Protein AF-A0A9P8L295-F1 (afdb_monomer)

Nearest PDB structures (foldseek):
  8chu-assembly1_B  TM=5.745E-01  e=1.333E+00  Homo sapiens
  8chv-assembly1_B  TM=6.068E-01  e=2.664E+00  Homo sapiens
  6u3s-assembly1_A  TM=4.395E-01  e=1.884E+00  Homo sapiens
  7phw-assembly2_D  TM=3.688E-01  e=7.109E+00  Plasmodium falciparum 3D7

Organism: NCBI:txid265104

Structure (mmCIF, N/CA/C/O backbone):
data_AF-A0A9P8L295-F1
#
_entry.id   AF-A0A9P8L295-F1
#
loop_
_atom_site.group_PDB
_atom_site.id
_atom_site.type_symbol
_atom_site.label_atom_id
_atom_site.label_alt_id
_atom_site.label_comp_id
_atom_site.label_asym_id
_atom_site.label_entity_id
_atom_site.label_seq_id
_atom_site.pdbx_PDB_ins_code
_atom_site.Cartn_x
_atom_site.Cartn_y
_atom_site.Cartn_z
_atom_site.occ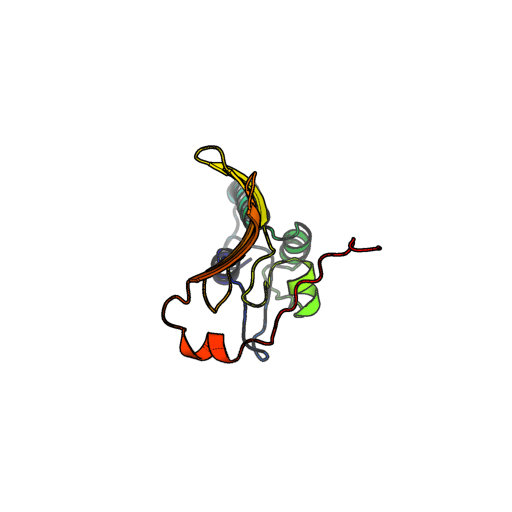upancy
_atom_site.B_iso_or_equiv
_atom_site.auth_seq_id
_atom_site.auth_comp_id
_atom_site.auth_asym_id
_atom_site.auth_atom_id
_atom_site.pdbx_PDB_model_num
ATOM 1 N N . MET A 1 1 ? 8.678 -0.173 -16.574 1.00 80.00 1 MET A N 1
ATOM 2 C CA . MET A 1 1 ? 7.655 0.370 -15.686 1.00 80.00 1 MET A CA 1
ATOM 3 C C . MET A 1 1 ? 7.462 1.795 -16.131 1.00 80.00 1 MET A C 1
ATOM 5 O O . MET A 1 1 ? 8.457 2.446 -16.447 1.00 80.00 1 MET A O 1
ATOM 9 N N . SER A 1 2 ? 6.216 2.238 -16.257 1.00 84.56 2 SER A N 1
ATOM 10 C CA . SER A 1 2 ? 5.913 3.575 -16.763 1.00 84.56 2 SER A CA 1
ATOM 11 C C . SER A 1 2 ? 5.903 4.608 -15.631 1.00 84.56 2 SER A C 1
ATOM 13 O O . SER A 1 2 ? 5.789 4.256 -14.455 1.00 84.56 2 SER A O 1
ATOM 15 N N . ALA A 1 3 ? 5.982 5.894 -15.981 1.00 88.81 3 ALA A N 1
ATOM 16 C CA . ALA A 1 3 ? 5.815 6.980 -15.014 1.00 88.81 3 ALA A CA 1
ATOM 17 C C . ALA A 1 3 ? 4.411 6.981 -14.381 1.00 88.81 3 ALA A C 1
ATOM 19 O O . ALA A 1 3 ? 4.284 7.246 -13.190 1.00 88.81 3 ALA A O 1
ATOM 20 N N . ALA A 1 4 ? 3.374 6.620 -15.148 1.00 90.44 4 ALA A N 1
ATOM 21 C CA . ALA A 1 4 ? 2.004 6.517 -14.648 1.00 90.44 4 ALA A CA 1
ATOM 22 C C . ALA A 1 4 ? 1.874 5.428 -13.573 1.00 90.44 4 ALA A C 1
ATOM 24 O O . ALA A 1 4 ? 1.253 5.657 -12.539 1.00 90.44 4 ALA A O 1
ATOM 25 N N . THR A 1 5 ? 2.530 4.279 -13.778 1.00 93.75 5 THR A N 1
ATOM 26 C CA . THR A 1 5 ? 2.616 3.222 -12.764 1.00 93.75 5 THR A CA 1
ATOM 27 C C . THR A 1 5 ? 3.231 3.776 -11.482 1.00 93.75 5 THR A C 1
ATOM 29 O O . THR A 1 5 ? 2.616 3.667 -10.431 1.00 93.75 5 THR A O 1
ATOM 32 N N . LEU A 1 6 ? 4.396 4.429 -11.559 1.00 93.69 6 LEU A N 1
ATOM 33 C CA . LEU A 1 6 ? 5.068 4.982 -10.377 1.00 93.69 6 LEU A CA 1
ATOM 34 C C . LEU A 1 6 ? 4.215 6.036 -9.655 1.00 93.69 6 LEU A C 1
ATOM 36 O O . LEU A 1 6 ? 4.115 5.986 -8.435 1.00 93.69 6 LEU A O 1
ATOM 40 N N . MET A 1 7 ? 3.551 6.934 -10.391 1.00 93.88 7 MET A N 1
ATOM 41 C CA . MET A 1 7 ? 2.615 7.899 -9.800 1.00 93.88 7 MET A CA 1
ATOM 42 C C . MET A 1 7 ? 1.469 7.209 -9.057 1.00 93.88 7 MET A C 1
ATOM 44 O O . MET A 1 7 ? 1.130 7.622 -7.952 1.00 93.88 7 MET A O 1
ATOM 48 N N . TYR A 1 8 ? 0.898 6.152 -9.638 1.00 94.56 8 TYR A N 1
ATOM 49 C CA . TYR A 1 8 ? -0.159 5.377 -8.995 1.00 94.56 8 TYR A CA 1
ATOM 50 C C . TYR A 1 8 ? 0.327 4.715 -7.697 1.00 94.56 8 TYR A C 1
ATOM 52 O O . TYR A 1 8 ? -0.357 4.792 -6.677 1.00 94.56 8 TYR A O 1
ATOM 60 N N . LEU A 1 9 ? 1.522 4.108 -7.707 1.00 94.88 9 LEU A N 1
ATOM 61 C CA . LEU A 1 9 ? 2.090 3.460 -6.517 1.00 94.88 9 LEU A CA 1
ATOM 62 C C . LEU A 1 9 ? 2.316 4.447 -5.361 1.00 94.88 9 LEU A C 1
ATOM 64 O O . LEU A 1 9 ? 2.211 4.054 -4.204 1.00 94.88 9 LEU A O 1
ATOM 68 N N . GLY A 1 10 ? 2.572 5.721 -5.666 1.00 93.94 10 GLY A N 1
ATOM 69 C CA . GLY A 1 10 ? 2.737 6.784 -4.671 1.00 93.94 10 GLY A CA 1
ATOM 70 C C . GLY A 1 10 ? 1.471 7.196 -3.938 1.00 93.94 10 GLY A C 1
ATOM 71 O O . GLY A 1 10 ? 1.550 7.913 -2.941 1.00 93.94 10 GLY A O 1
ATOM 72 N N . GLY A 1 11 ? 0.305 6.762 -4.416 1.00 91.94 11 GLY A N 1
ATOM 73 C CA . GLY A 1 11 ? -0.939 6.939 -3.688 1.00 91.94 11 GLY A CA 1
ATOM 74 C C . GLY A 1 11 ? -0.910 6.147 -2.384 1.00 91.94 11 GLY A C 1
ATOM 75 O O . GLY A 1 11 ? -0.541 4.975 -2.367 1.00 91.94 11 GLY A O 1
ATOM 76 N N . ARG A 1 12 ? -1.347 6.775 -1.291 1.00 86.81 12 ARG A N 1
ATOM 77 C CA . ARG A 1 12 ? -1.605 6.076 -0.023 1.00 86.81 12 ARG A CA 1
ATOM 78 C C . ARG A 1 12 ? -2.887 5.243 -0.085 1.00 86.81 12 ARG A C 1
ATOM 80 O O . ARG A 1 12 ? -2.950 4.158 0.479 1.00 86.81 12 ARG A O 1
ATOM 87 N N . LEU A 1 13 ? -3.883 5.743 -0.817 1.00 90.94 13 LEU A N 1
ATOM 88 C CA . LEU A 1 13 ? -5.106 5.029 -1.170 1.00 90.94 13 LEU A CA 1
ATOM 89 C C . LEU A 1 13 ? -5.063 4.737 -2.670 1.00 90.94 13 LEU A C 1
ATOM 91 O O . LEU A 1 13 ? -5.056 5.664 -3.480 1.00 90.94 13 LEU A O 1
ATOM 95 N N . ARG A 1 14 ? -5.003 3.455 -3.036 1.00 92.69 14 ARG A N 1
ATOM 96 C CA . ARG A 1 14 ? -4.815 3.004 -4.419 1.00 92.69 14 ARG A CA 1
ATOM 97 C C . ARG A 1 14 ? -6.011 2.171 -4.850 1.00 92.69 14 ARG A C 1
ATOM 99 O O . ARG A 1 14 ? -6.226 1.064 -4.357 1.00 92.69 14 ARG A O 1
ATOM 106 N N . TYR A 1 15 ? -6.810 2.722 -5.754 1.00 90.50 15 TYR A N 1
ATOM 107 C CA . TYR A 1 15 ? -7.980 2.073 -6.338 1.00 90.50 15 TYR A CA 1
ATOM 108 C C . TYR A 1 15 ? -8.132 2.512 -7.795 1.00 90.50 15 TYR A C 1
ATOM 110 O O . TYR A 1 15 ? -7.540 3.506 -8.212 1.00 90.50 15 TYR A O 1
ATOM 118 N N . PHE A 1 16 ? -8.862 1.731 -8.579 1.00 88.62 16 PHE A N 1
ATOM 119 C CA . PHE A 1 16 ? -9.240 2.068 -9.946 1.00 88.62 16 PHE A CA 1
ATOM 120 C C . PHE A 1 16 ? -10.583 1.407 -10.271 1.00 88.62 16 PHE A C 1
ATOM 122 O O . PHE A 1 16 ? -10.979 0.445 -9.602 1.00 88.62 16 PHE A O 1
ATOM 129 N N . ASP A 1 17 ? -11.274 1.947 -11.272 1.00 86.50 17 ASP A N 1
ATOM 130 C CA . ASP A 1 17 ? -12.603 1.497 -11.691 1.00 86.50 17 ASP A CA 1
ATOM 131 C C . ASP A 1 17 ? -12.597 0.051 -12.198 1.00 86.50 17 ASP A C 1
ATOM 133 O O . ASP A 1 17 ? -11.578 -0.454 -12.662 1.00 86.50 17 ASP A O 1
ATOM 137 N N . ALA A 1 18 ? -13.745 -0.629 -12.137 1.00 83.50 18 ALA A N 1
ATOM 138 C CA . ALA A 1 18 ? -13.848 -2.046 -12.500 1.00 83.50 18 ALA A CA 1
ATOM 139 C C . ALA A 1 18 ? -13.402 -2.352 -13.944 1.00 83.50 18 ALA A C 1
ATOM 141 O O . ALA A 1 18 ? -12.848 -3.421 -14.190 1.00 83.50 18 ALA A O 1
ATOM 142 N N . ASP A 1 19 ? -13.588 -1.399 -14.860 1.00 88.69 19 ASP A N 1
ATOM 143 C CA . ASP A 1 19 ? -13.217 -1.533 -16.273 1.00 88.69 19 ASP A CA 1
ATOM 144 C C . ASP A 1 19 ? -11.775 -1.080 -16.571 1.00 88.69 19 ASP A C 1
ATOM 146 O O . ASP A 1 19 ? -11.295 -1.206 -17.700 1.00 88.69 19 ASP A O 1
ATOM 150 N N . ALA A 1 20 ? -11.062 -0.538 -15.577 1.00 91.00 20 ALA A N 1
ATOM 151 C CA . ALA A 1 20 ? -9.690 -0.088 -15.757 1.00 91.00 20 ALA A CA 1
ATOM 152 C C . ALA A 1 20 ? -8.707 -1.269 -15.775 1.00 91.00 20 ALA A C 1
ATOM 154 O O . ALA A 1 20 ? -8.852 -2.261 -15.062 1.00 91.00 20 ALA A O 1
ATOM 155 N N . GLN A 1 21 ? -7.655 -1.133 -16.583 1.00 93.56 21 GLN A N 1
ATOM 156 C CA . GLN A 1 21 ? -6.605 -2.139 -16.728 1.00 93.56 21 GLN A CA 1
ATOM 157 C C . GLN A 1 21 ? -5.292 -1.648 -16.121 1.00 93.56 21 GLN A C 1
ATOM 159 O O . GLN A 1 21 ? -4.895 -0.499 -16.317 1.00 93.56 21 GLN A O 1
ATOM 164 N N . PHE A 1 22 ? -4.576 -2.544 -15.439 1.00 95.25 22 PHE A N 1
ATOM 165 C CA . PHE A 1 22 ? -3.252 -2.255 -14.897 1.00 95.25 22 PHE A CA 1
ATOM 166 C C . PHE A 1 22 ? -2.181 -3.045 -15.649 1.00 95.25 22 PHE A C 1
ATOM 168 O O . PHE A 1 22 ? -2.056 -4.263 -15.505 1.00 95.25 22 PHE A O 1
ATOM 175 N N . GLY A 1 23 ? -1.413 -2.333 -16.471 1.00 94.56 23 GLY A N 1
ATOM 176 C CA . GLY A 1 23 ? -0.321 -2.894 -17.258 1.00 94.56 23 GLY A CA 1
ATOM 177 C C . GLY A 1 23 ? 1.047 -2.589 -16.659 1.00 94.56 23 GLY A C 1
ATOM 178 O O . GLY A 1 23 ? 1.309 -1.469 -16.209 1.00 94.56 23 GLY A O 1
ATOM 179 N N . VAL A 1 24 ? 1.950 -3.567 -16.711 1.00 95.56 24 VAL A N 1
ATOM 180 C CA . VAL A 1 24 ? 3.370 -3.380 -16.394 1.00 95.56 24 VAL A CA 1
ATOM 181 C C . VAL A 1 24 ? 4.259 -3.853 -17.537 1.00 95.56 24 VAL A C 1
ATOM 183 O O . VAL A 1 24 ? 3.861 -4.652 -18.376 1.00 95.56 24 VAL A O 1
ATOM 186 N N . HIS A 1 25 ? 5.480 -3.334 -17.553 1.00 95.12 25 HIS A N 1
ATOM 187 C CA . HIS A 1 25 ? 6.553 -3.696 -18.476 1.00 95.12 25 HIS A CA 1
ATOM 188 C C . HIS A 1 25 ? 7.893 -3.353 -17.815 1.00 95.12 25 HIS A C 1
ATOM 190 O O . HIS A 1 25 ? 7.900 -2.613 -16.822 1.00 95.12 25 HIS A O 1
ATOM 196 N N . GLN A 1 26 ? 9.034 -3.800 -18.340 1.00 93.12 26 GLN A N 1
ATOM 197 C CA . GLN A 1 26 ? 10.352 -3.413 -17.820 1.00 93.12 26 GLN A CA 1
ATOM 198 C C . GLN A 1 26 ? 10.609 -1.947 -18.169 1.00 93.12 26 GLN A C 1
ATOM 200 O O . GLN A 1 26 ? 10.116 -1.434 -19.177 1.00 93.12 26 GLN A O 1
ATOM 205 N N . PHE A 1 27 ? 11.326 -1.207 -17.323 1.00 88.94 27 PHE A N 1
ATOM 206 C CA . PHE A 1 27 ? 11.738 0.139 -17.730 1.00 88.94 27 PHE A CA 1
ATOM 207 C C . PHE A 1 27 ? 12.914 0.017 -18.702 1.00 88.94 27 PHE A C 1
ATOM 209 O O . PHE A 1 27 ? 13.691 -0.931 -18.635 1.00 88.94 27 PHE A O 1
ATOM 216 N N . SER A 1 28 ? 13.039 0.972 -19.614 1.00 88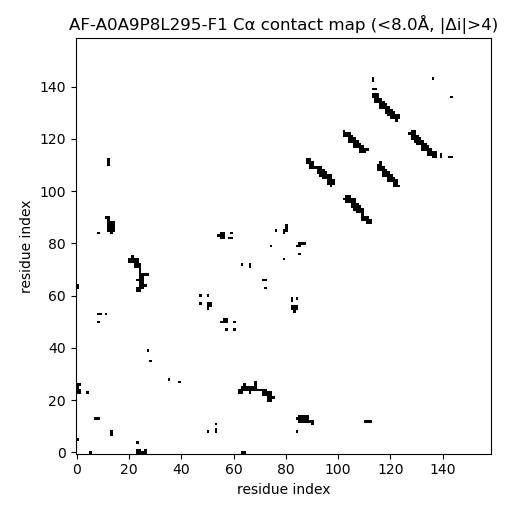.25 28 SER A N 1
ATOM 217 C CA . SER A 1 28 ? 14.092 0.955 -20.623 1.00 88.25 28 SER A CA 1
ATOM 218 C C . SER A 1 28 ? 14.442 2.367 -21.055 1.00 88.25 28 SER A C 1
ATOM 220 O O . SER A 1 28 ? 13.573 3.236 -21.136 1.00 88.25 28 SER A O 1
ATOM 222 N N . PHE A 1 29 ? 15.703 2.575 -21.413 1.00 85.50 29 PHE A N 1
ATOM 223 C CA . PHE A 1 29 ? 16.132 3.785 -22.099 1.00 85.50 29 PHE A CA 1
ATOM 224 C C . PHE A 1 29 ? 15.774 3.708 -23.584 1.00 85.50 29 PHE A C 1
ATOM 226 O O . PHE A 1 29 ? 15.921 2.660 -24.213 1.00 85.50 29 PHE A O 1
ATOM 233 N N . LYS A 1 30 ? 15.351 4.833 -24.170 1.00 82.56 30 LYS A N 1
ATOM 234 C CA . LYS A 1 30 ? 15.309 4.963 -25.631 1.00 82.56 30 LYS A CA 1
ATOM 235 C C . LYS A 1 30 ? 16.753 5.017 -26.137 1.00 82.56 30 LYS A C 1
ATOM 237 O O . LYS A 1 30 ? 17.508 5.868 -25.679 1.00 82.56 30 LYS A O 1
ATOM 242 N N . ASN A 1 31 ? 17.117 4.125 -27.061 1.00 85.81 31 ASN A N 1
ATOM 243 C CA . ASN A 1 31 ? 18.472 3.993 -27.619 1.00 85.81 31 ASN A CA 1
ATOM 244 C C . ASN A 1 31 ? 19.550 3.789 -26.530 1.00 85.81 31 ASN A C 1
ATOM 246 O O . ASN A 1 31 ? 20.325 4.707 -26.242 1.00 85.81 31 ASN A O 1
ATOM 250 N N . PRO A 1 32 ? 19.583 2.614 -25.873 1.00 86.06 32 PRO A N 1
ATOM 251 C CA . PRO A 1 32 ? 20.519 2.350 -24.789 1.00 86.06 32 PRO A CA 1
ATOM 252 C C . PRO A 1 32 ? 21.977 2.400 -25.270 1.00 86.06 32 PRO A C 1
ATOM 254 O O . PRO A 1 32 ? 22.314 1.857 -26.319 1.00 86.06 32 PRO A O 1
ATOM 257 N N . LYS A 1 33 ? 22.840 3.032 -24.475 1.00 92.12 33 LYS A N 1
ATOM 258 C CA . LYS A 1 33 ? 24.296 3.050 -24.639 1.00 92.12 33 LYS A CA 1
ATOM 259 C C . LYS A 1 33 ? 24.953 2.306 -23.466 1.00 92.12 33 LYS A C 1
ATOM 261 O O . LYS A 1 33 ? 24.285 2.129 -22.443 1.00 92.12 33 LYS A O 1
ATOM 266 N N . PRO A 1 34 ? 26.223 1.873 -23.562 1.00 90.06 34 PRO A N 1
ATOM 267 C CA . PRO A 1 34 ? 26.887 1.127 -22.488 1.00 90.06 34 PRO A CA 1
ATOM 268 C C . PRO A 1 34 ? 26.817 1.802 -21.107 1.00 90.06 34 PRO A C 1
ATOM 270 O O . PRO A 1 34 ? 26.578 1.134 -20.102 1.00 90.06 34 PRO A O 1
ATOM 273 N N . GLU A 1 35 ? 26.928 3.130 -21.043 1.00 89.38 35 GLU A N 1
ATOM 274 C CA . GLU A 1 35 ? 26.816 3.912 -19.806 1.00 89.38 35 GLU A CA 1
ATOM 275 C C . GLU A 1 35 ? 25.429 3.825 -19.143 1.00 89.38 35 GLU A C 1
ATOM 277 O O . GLU A 1 35 ? 25.305 3.965 -17.922 1.00 89.38 35 GLU A O 1
ATOM 282 N N . HIS A 1 36 ? 24.378 3.529 -19.916 1.00 91.12 36 HIS A N 1
ATOM 283 C CA . HIS A 1 36 ? 23.020 3.397 -19.392 1.00 91.12 36 HIS A CA 1
ATOM 284 C C . HIS A 1 36 ? 22.840 2.119 -18.565 1.00 91.12 36 HIS A C 1
ATOM 286 O O . HIS A 1 36 ? 21.871 2.030 -17.814 1.00 91.12 36 HIS A O 1
ATOM 292 N N . VAL A 1 37 ? 23.750 1.140 -18.644 1.00 89.12 37 VAL A N 1
ATOM 293 C CA . VAL A 1 37 ? 23.678 -0.075 -17.813 1.00 89.12 37 VAL A CA 1
ATOM 294 C C . VAL A 1 37 ? 23.837 0.281 -16.334 1.00 89.12 37 VAL A C 1
ATOM 296 O O . VAL A 1 37 ? 22.980 -0.070 -15.524 1.00 89.12 37 VAL A O 1
ATOM 299 N N . GLY A 1 38 ? 24.872 1.051 -15.985 1.00 90.00 38 GLY A N 1
ATOM 300 C CA . GLY A 1 38 ? 25.088 1.499 -14.604 1.00 90.00 38 GLY A CA 1
ATOM 301 C C . GLY A 1 38 ? 23.957 2.403 -14.104 1.00 90.00 38 GLY A C 1
ATOM 302 O O . GLY A 1 38 ? 23.464 2.241 -12.988 1.00 90.00 38 GLY A O 1
ATOM 303 N N . GLN A 1 39 ? 23.463 3.303 -14.959 1.00 90.81 39 GLN A N 1
ATOM 304 C CA . GLN A 1 39 ? 22.308 4.147 -14.633 1.00 90.81 39 GLN A CA 1
ATOM 305 C C . GLN A 1 39 ? 21.029 3.327 -14.414 1.00 90.81 39 GLN A C 1
ATOM 307 O O . GLN A 1 39 ? 20.259 3.632 -13.503 1.00 90.81 39 GLN A O 1
ATOM 312 N N . SER A 1 40 ? 20.822 2.268 -15.205 1.00 90.00 40 SER A N 1
ATOM 313 C CA . SER A 1 40 ? 19.694 1.345 -15.044 1.00 90.00 40 SER A CA 1
ATOM 314 C C . SER A 1 40 ? 19.749 0.651 -13.690 1.00 90.00 40 SER A C 1
ATOM 316 O O . SER A 1 40 ? 18.736 0.597 -13.008 1.00 90.00 40 SER A O 1
ATOM 318 N N . GLN A 1 41 ? 20.919 0.180 -13.254 1.00 90.69 41 GLN A N 1
ATOM 319 C CA . GLN A 1 41 ? 21.071 -0.468 -11.945 1.00 90.69 41 GLN A CA 1
ATOM 320 C C . GLN A 1 41 ? 20.722 0.478 -10.787 1.00 90.69 41 GLN A C 1
ATOM 322 O O . GLN A 1 41 ? 19.961 0.104 -9.893 1.00 90.69 41 GLN A O 1
ATOM 327 N N . ILE A 1 42 ? 21.213 1.721 -10.832 1.00 93.88 42 ILE A N 1
ATOM 328 C CA . ILE A 1 42 ? 20.897 2.744 -9.822 1.00 93.88 42 ILE A CA 1
ATOM 329 C C . ILE A 1 42 ? 19.395 3.051 -9.815 1.00 93.88 42 ILE A C 1
ATOM 331 O O . ILE A 1 42 ? 18.784 3.144 -8.750 1.00 93.88 42 ILE A O 1
ATOM 335 N N . LEU A 1 43 ? 18.787 3.211 -10.994 1.00 91.12 43 LEU A N 1
ATOM 336 C CA . LEU A 1 43 ? 17.358 3.488 -11.109 1.00 91.12 43 LEU A CA 1
ATOM 337 C C . LEU A 1 43 ? 16.508 2.310 -10.610 1.00 91.12 43 LEU A C 1
ATOM 339 O O . LEU A 1 43 ? 15.566 2.540 -9.856 1.00 91.12 43 LEU A O 1
ATOM 343 N N . SER A 1 44 ? 16.866 1.069 -10.952 1.00 91.25 44 SER A N 1
ATOM 344 C CA . SER A 1 44 ? 16.217 -0.144 -10.438 1.00 91.25 44 SER A CA 1
ATOM 345 C C . SER A 1 44 ? 16.222 -0.182 -8.915 1.00 91.25 44 SER A C 1
ATOM 347 O O . SER A 1 44 ? 15.185 -0.444 -8.317 1.00 91.25 44 SER A O 1
ATOM 349 N N . ALA A 1 45 ? 17.361 0.122 -8.284 1.00 94.31 45 ALA A N 1
ATOM 350 C CA . ALA A 1 45 ? 17.471 0.145 -6.828 1.00 94.31 45 ALA A CA 1
ATOM 351 C C . ALA A 1 45 ? 16.571 1.221 -6.197 1.00 94.31 45 ALA A C 1
ATOM 353 O O . ALA A 1 45 ? 15.897 0.957 -5.204 1.00 94.31 45 ALA A O 1
ATOM 354 N N . LYS A 1 46 ? 16.497 2.416 -6.802 1.00 95.25 46 LYS A N 1
ATOM 355 C CA . LYS A 1 46 ? 15.599 3.490 -6.342 1.00 95.25 46 LYS A CA 1
ATOM 356 C C . LYS A 1 46 ? 14.126 3.121 -6.485 1.00 95.25 46 LYS A C 1
ATOM 358 O O . LYS A 1 46 ? 13.352 3.375 -5.570 1.00 95.25 46 LYS A O 1
ATOM 363 N N . ILE A 1 47 ? 13.744 2.515 -7.610 1.00 94.12 47 ILE A N 1
ATOM 364 C CA . ILE A 1 47 ? 12.378 2.020 -7.820 1.00 94.12 47 ILE A CA 1
ATOM 365 C C . ILE A 1 47 ? 12.066 0.918 -6.805 1.00 94.12 47 ILE A C 1
ATOM 367 O O . ILE A 1 47 ? 10.981 0.919 -6.237 1.00 94.12 47 ILE A O 1
ATOM 371 N N . ALA A 1 48 ? 13.010 0.015 -6.534 1.00 95.00 48 ALA A N 1
ATOM 372 C CA . ALA A 1 48 ? 12.812 -1.048 -5.560 1.00 95.00 48 ALA A CA 1
ATOM 373 C C . ALA A 1 48 ? 12.592 -0.513 -4.142 1.00 95.00 48 ALA A C 1
ATOM 375 O O . ALA A 1 48 ? 11.639 -0.930 -3.487 1.00 95.00 48 ALA A O 1
ATOM 376 N N . GLY A 1 49 ? 13.415 0.449 -3.709 1.00 96.88 49 GLY A N 1
ATOM 377 C CA . GLY A 1 49 ? 13.222 1.145 -2.436 1.00 96.88 49 GLY A CA 1
ATOM 378 C C . GLY A 1 49 ? 11.863 1.837 -2.372 1.00 96.88 49 GLY A C 1
ATOM 379 O O . GLY A 1 49 ? 11.100 1.598 -1.449 1.00 96.88 49 GLY A O 1
ATOM 380 N N . TYR A 1 50 ? 11.501 2.585 -3.415 1.00 95.56 50 TYR A N 1
ATOM 381 C CA . TYR A 1 50 ? 10.208 3.262 -3.487 1.00 95.56 50 TYR A CA 1
ATOM 382 C C . TYR A 1 50 ? 9.010 2.304 -3.395 1.00 95.56 50 TYR A C 1
ATOM 384 O O . TYR A 1 50 ? 8.067 2.559 -2.654 1.00 95.56 50 TYR A O 1
ATOM 392 N N . VAL A 1 51 ? 9.036 1.187 -4.126 1.00 95.50 51 VAL A N 1
ATOM 393 C CA . VAL A 1 51 ? 7.971 0.173 -4.082 1.00 95.50 51 VAL A CA 1
ATOM 394 C C . VAL A 1 51 ? 7.866 -0.453 -2.689 1.00 95.50 51 VAL A C 1
ATOM 396 O O . VAL A 1 51 ? 6.755 -0.599 -2.177 1.00 95.50 51 VAL A O 1
ATOM 399 N N . ALA A 1 52 ? 9.000 -0.757 -2.053 1.00 95.12 52 ALA A N 1
ATOM 400 C CA . ALA A 1 52 ? 9.030 -1.277 -0.689 1.00 95.12 52 ALA A CA 1
ATOM 401 C C . ALA A 1 52 ? 8.494 -0.261 0.336 1.00 95.12 52 ALA A C 1
ATOM 403 O O . ALA A 1 52 ? 7.662 -0.623 1.165 1.00 95.12 52 ALA A O 1
ATOM 404 N N . ASP A 1 53 ? 8.893 1.011 0.235 1.00 94.62 53 ASP A N 1
ATOM 405 C CA . ASP A 1 53 ? 8.416 2.098 1.104 1.00 94.62 53 ASP A CA 1
ATOM 406 C C . ASP A 1 53 ? 6.896 2.295 0.989 1.00 94.62 53 ASP A C 1
ATOM 408 O O . ASP A 1 53 ? 6.228 2.657 1.956 1.00 94.62 53 ASP A O 1
ATOM 412 N N . MET A 1 54 ? 6.328 2.028 -0.191 1.00 93.69 54 MET A N 1
ATOM 413 C CA . MET A 1 54 ? 4.881 2.065 -0.438 1.00 93.69 54 MET A CA 1
ATOM 414 C C . MET A 1 54 ? 4.138 0.804 0.040 1.00 93.69 54 MET A C 1
ATOM 416 O O . MET A 1 54 ? 2.926 0.686 -0.188 1.00 93.69 54 MET A O 1
ATOM 420 N N . GLY A 1 55 ? 4.841 -0.129 0.691 1.00 92.38 55 GLY A N 1
ATOM 421 C CA . GLY A 1 55 ? 4.300 -1.374 1.239 1.00 92.38 55 GLY A CA 1
ATOM 422 C C . GLY A 1 55 ? 3.980 -2.435 0.186 1.00 92.38 55 GLY A C 1
ATOM 423 O O . GLY A 1 55 ? 3.261 -3.388 0.479 1.00 92.38 55 GLY A O 1
ATOM 424 N N . ILE A 1 56 ? 4.460 -2.270 -1.046 1.00 95.19 56 ILE A N 1
ATOM 425 C CA . ILE A 1 56 ? 4.144 -3.162 -2.163 1.00 95.19 56 ILE A CA 1
ATOM 426 C C . ILE A 1 56 ? 5.107 -4.350 -2.154 1.00 95.19 56 ILE A C 1
ATOM 428 O O . ILE A 1 56 ? 6.312 -4.204 -1.939 1.00 95.19 56 ILE A O 1
ATOM 432 N N . SER A 1 57 ? 4.576 -5.541 -2.428 1.00 96.25 57 SER A N 1
ATOM 433 C CA . SER A 1 57 ? 5.362 -6.773 -2.475 1.00 96.25 57 SER A CA 1
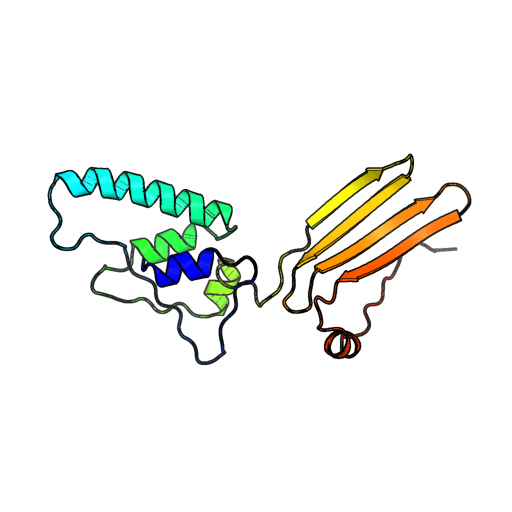ATOM 434 C C . SER A 1 57 ? 6.486 -6.694 -3.525 1.00 96.25 57 SER A C 1
ATOM 436 O O . SER A 1 57 ? 6.216 -6.321 -4.673 1.00 96.25 57 SER A O 1
ATOM 438 N N . PRO A 1 58 ? 7.722 -7.135 -3.208 1.00 94.81 58 PRO A N 1
ATOM 439 C CA . PRO A 1 58 ? 8.821 -7.201 -4.175 1.00 94.81 58 PRO A CA 1
ATOM 440 C C . PRO A 1 58 ? 8.493 -8.010 -5.439 1.00 94.81 58 PRO A C 1
ATOM 442 O O . PRO A 1 58 ? 8.996 -7.692 -6.516 1.00 94.81 58 PRO A O 1
ATOM 445 N N . ALA A 1 59 ? 7.582 -8.986 -5.349 1.00 97.00 59 ALA A N 1
ATOM 446 C CA . ALA A 1 59 ? 7.126 -9.771 -6.496 1.00 97.00 59 ALA A CA 1
ATOM 447 C C . ALA A 1 59 ? 6.486 -8.904 -7.603 1.00 97.00 59 ALA A C 1
ATOM 449 O O . ALA A 1 59 ? 6.518 -9.266 -8.779 1.00 97.00 59 ALA A O 1
ATOM 450 N N . PHE A 1 60 ? 5.967 -7.715 -7.276 1.00 96.81 60 PHE A N 1
ATOM 451 C CA . PHE A 1 60 ? 5.510 -6.754 -8.282 1.00 96.81 60 PHE A CA 1
ATOM 452 C C . PHE A 1 60 ? 6.648 -6.282 -9.206 1.00 96.81 60 PHE A C 1
ATOM 454 O O . PHE A 1 60 ? 6.461 -6.134 -10.421 1.00 96.81 60 PHE A O 1
ATOM 461 N N . LEU A 1 61 ? 7.844 -6.070 -8.646 1.00 95.19 61 LEU A N 1
ATOM 462 C CA . LEU A 1 61 ? 9.028 -5.676 -9.411 1.00 95.19 61 LEU A CA 1
ATOM 463 C C . LEU A 1 61 ? 9.520 -6.813 -10.293 1.00 95.19 61 LEU A C 1
ATOM 465 O O . LEU A 1 61 ? 9.933 -6.548 -11.416 1.00 95.19 61 LEU A O 1
ATOM 469 N N . GLU A 1 62 ? 9.444 -8.055 -9.819 1.00 95.19 62 GLU A N 1
ATOM 470 C CA . GLU A 1 62 ? 9.793 -9.245 -10.600 1.00 95.19 62 GLU A CA 1
ATOM 471 C C . GLU A 1 62 ? 8.881 -9.399 -11.822 1.00 95.19 62 GLU A C 1
ATOM 473 O O . GLU A 1 62 ? 9.358 -9.596 -12.941 1.00 95.19 62 GLU A O 1
ATOM 478 N N . ILE A 1 63 ? 7.565 -9.226 -11.649 1.00 95.75 63 ILE A N 1
ATOM 479 C CA . ILE A 1 63 ? 6.604 -9.257 -12.764 1.00 95.75 63 ILE A CA 1
ATOM 480 C C . ILE A 1 63 ? 6.908 -8.132 -13.761 1.00 95.75 63 ILE A C 1
ATOM 482 O O . ILE A 1 63 ? 6.915 -8.346 -14.975 1.00 95.75 63 ILE A O 1
ATOM 486 N N . SER A 1 64 ? 7.184 -6.932 -13.252 1.00 94.75 64 SER A N 1
ATOM 487 C CA . SER A 1 64 ? 7.479 -5.772 -14.092 1.00 94.75 64 SER A CA 1
ATOM 488 C C . SER A 1 64 ? 8.798 -5.927 -14.851 1.00 94.75 64 SER A C 1
ATOM 490 O O . SER A 1 64 ? 8.851 -5.598 -16.029 1.00 94.75 64 SER A O 1
ATOM 492 N N . SER A 1 65 ? 9.860 -6.419 -14.209 1.00 92.88 65 SER A N 1
ATOM 493 C CA . SER A 1 65 ? 11.194 -6.559 -14.809 1.00 92.88 65 SER A CA 1
ATOM 494 C C . SER A 1 65 ? 11.302 -7.737 -15.777 1.00 92.88 65 SER A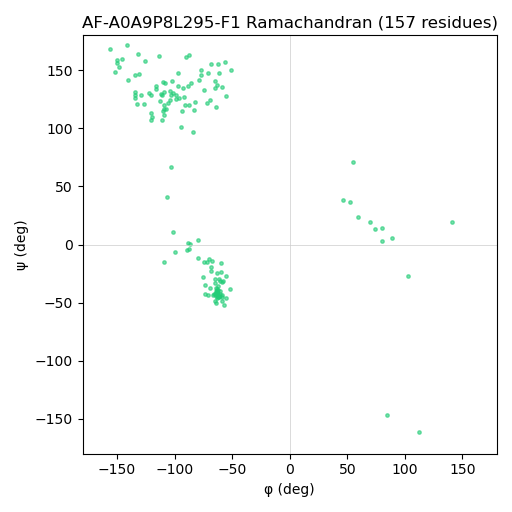 C 1
ATOM 496 O O . SER A 1 65 ? 12.083 -7.664 -16.720 1.00 92.88 65 SER A O 1
ATOM 498 N N . SER A 1 66 ? 10.499 -8.787 -15.583 1.00 94.44 66 SER A N 1
ATOM 499 C CA . SER A 1 66 ? 10.424 -9.943 -16.490 1.00 94.44 66 SER A CA 1
ATOM 500 C C . SER A 1 66 ? 9.564 -9.704 -17.735 1.00 94.44 66 SER A C 1
ATOM 502 O O . SER A 1 66 ? 9.608 -10.499 -18.673 1.00 94.44 66 SER A O 1
ATOM 504 N N . THR A 1 67 ? 8.793 -8.616 -17.775 1.00 94.94 67 THR A N 1
ATOM 505 C CA . THR A 1 67 ? 7.977 -8.252 -18.940 1.00 94.94 67 THR A CA 1
ATOM 506 C C . THR A 1 67 ? 8.788 -7.351 -19.871 1.00 94.94 67 THR A C 1
ATOM 508 O O . THR A 1 67 ? 9.191 -6.269 -19.458 1.00 94.94 67 THR A O 1
ATOM 511 N N . SER A 1 68 ? 9.022 -7.753 -21.125 1.00 93.06 68 SER A N 1
ATOM 512 C CA . SER A 1 68 ? 9.812 -6.962 -22.091 1.00 93.06 68 SER A CA 1
ATOM 513 C C . SER A 1 68 ? 9.336 -5.507 -22.197 1.00 93.06 68 SER A C 1
ATOM 515 O O . SER A 1 68 ? 8.153 -5.211 -22.064 1.00 93.06 68 SER A O 1
ATOM 517 N N . SER A 1 69 ? 10.243 -4.573 -22.500 1.00 91.25 69 SER A N 1
ATOM 518 C CA . SER A 1 69 ? 9.900 -3.145 -22.647 1.00 91.25 69 SER A CA 1
ATOM 519 C C . SER A 1 69 ? 9.044 -2.862 -23.875 1.00 91.25 69 SER A C 1
ATOM 521 O O . SER A 1 69 ? 8.445 -1.796 -23.963 1.00 91.25 69 SER A O 1
ATOM 523 N N . SER A 1 70 ? 9.038 -3.786 -24.835 1.00 91.25 70 SER A N 1
ATOM 524 C CA . SER A 1 70 ? 8.206 -3.730 -26.037 1.00 91.25 70 SER A CA 1
ATOM 525 C C . SER A 1 70 ? 6.832 -4.368 -25.843 1.00 91.25 70 SER A C 1
ATOM 527 O O . SER A 1 70 ? 6.086 -4.466 -26.810 1.00 91.25 70 SER A O 1
ATOM 529 N N . ASP A 1 71 ? 6.534 -4.855 -24.640 1.00 94.38 71 ASP A N 1
ATOM 530 C CA . ASP A 1 71 ? 5.351 -5.652 -24.351 1.00 94.38 71 ASP A CA 1
ATOM 531 C C . ASP A 1 71 ? 4.638 -5.118 -23.106 1.00 94.38 71 ASP A C 1
ATOM 533 O O . ASP A 1 71 ? 5.212 -4.338 -22.343 1.00 94.38 71 ASP A O 1
ATOM 537 N N . ILE A 1 72 ? 3.381 -5.510 -22.897 1.00 95.56 72 ILE A N 1
ATOM 538 C CA . ILE A 1 72 ? 2.606 -5.103 -21.717 1.00 95.56 72 ILE A CA 1
ATOM 539 C C . ILE A 1 72 ? 1.939 -6.327 -21.109 1.00 95.56 72 ILE A C 1
ATOM 541 O O . ILE A 1 72 ? 1.094 -6.972 -21.727 1.00 95.56 72 ILE A O 1
ATOM 545 N N . LYS A 1 73 ? 2.261 -6.596 -19.844 1.00 96.38 73 LYS A N 1
ATOM 546 C CA . LYS A 1 73 ? 1.570 -7.603 -19.049 1.00 96.38 73 LYS A CA 1
ATOM 547 C C . LYS A 1 73 ? 0.455 -6.942 -18.257 1.00 96.38 73 LYS A C 1
ATOM 549 O O . LYS A 1 73 ? 0.720 -6.136 -17.365 1.00 96.38 73 LYS A O 1
ATOM 554 N N . LEU A 1 74 ? -0.781 -7.306 -18.579 1.00 96.69 74 LEU A N 1
ATOM 555 C CA . LEU A 1 74 ? -1.941 -6.968 -17.763 1.00 96.69 74 LEU A CA 1
ATOM 556 C C . LEU A 1 74 ? -1.957 -7.857 -16.517 1.00 96.69 74 LEU A C 1
ATOM 558 O O . LEU A 1 74 ? -1.751 -9.068 -16.613 1.00 96.69 74 LEU A O 1
ATOM 562 N N . ILE A 1 75 ? -2.172 -7.248 -15.354 1.00 96.12 75 ILE A N 1
ATOM 563 C CA . ILE A 1 75 ? -2.267 -7.946 -14.070 1.00 96.12 75 ILE A CA 1
ATOM 564 C C . ILE A 1 75 ? -3.720 -7.885 -13.605 1.00 96.12 75 ILE A C 1
ATOM 566 O O . ILE A 1 75 ? -4.333 -6.817 -13.609 1.00 96.12 75 ILE A O 1
ATOM 570 N N . ASP A 1 76 ? -4.271 -9.029 -13.211 1.00 95.00 76 ASP A N 1
ATOM 571 C CA . ASP A 1 76 ? -5.618 -9.111 -12.660 1.00 95.00 76 ASP A CA 1
ATOM 572 C C . ASP A 1 76 ? -5.710 -8.437 -11.278 1.00 95.00 76 ASP A C 1
ATOM 574 O O . ASP A 1 76 ? -4.725 -8.306 -10.543 1.00 95.00 76 ASP A O 1
ATOM 578 N N . LYS A 1 77 ? -6.921 -8.001 -10.921 1.00 93.25 77 LYS A N 1
ATOM 579 C CA . LYS A 1 77 ? -7.176 -7.250 -9.687 1.00 93.25 77 LYS A CA 1
ATOM 580 C C . LYS A 1 77 ? -6.811 -8.039 -8.431 1.00 93.25 77 LYS A C 1
ATOM 582 O O . LYS A 1 77 ? -6.223 -7.458 -7.522 1.00 93.25 77 LYS A O 1
ATOM 587 N N . ASP A 1 78 ? -7.100 -9.336 -8.390 1.00 93.62 78 ASP A N 1
ATOM 588 C CA . ASP A 1 78 ? -6.821 -10.171 -7.218 1.00 93.62 78 ASP A CA 1
ATOM 589 C C . ASP A 1 78 ? -5.317 -10.266 -6.966 1.00 93.62 78 ASP A C 1
ATOM 591 O O . ASP A 1 78 ? -4.858 -10.144 -5.829 1.00 93.62 78 ASP A O 1
ATOM 595 N N . THR A 1 79 ? -4.521 -10.395 -8.028 1.00 96.38 79 THR A N 1
ATOM 596 C CA . THR A 1 79 ? -3.063 -10.329 -7.943 1.00 96.38 79 THR A CA 1
ATOM 597 C C . THR A 1 79 ? -2.576 -8.958 -7.489 1.00 96.38 79 THR A C 1
ATOM 599 O O . THR A 1 79 ? -1.691 -8.892 -6.636 1.00 96.38 79 THR A O 1
ATOM 602 N N . LEU A 1 80 ? -3.154 -7.863 -7.982 1.00 95.88 80 LEU A N 1
ATOM 603 C CA . LEU A 1 80 ? -2.773 -6.514 -7.547 1.00 95.88 80 LEU A CA 1
ATOM 604 C C . LEU A 1 80 ? -3.085 -6.261 -6.068 1.00 95.88 80 LEU A C 1
ATOM 606 O O . LEU A 1 80 ? -2.279 -5.623 -5.389 1.00 95.88 80 LEU A O 1
ATOM 610 N N . VAL A 1 81 ? -4.204 -6.784 -5.560 1.00 93.69 81 VAL A N 1
ATOM 611 C CA . VAL A 1 81 ? -4.551 -6.745 -4.130 1.00 93.69 81 VAL A CA 1
ATOM 612 C C . VAL A 1 81 ? -3.550 -7.567 -3.321 1.00 93.69 81 VAL A C 1
ATOM 614 O O . VAL A 1 81 ? -2.971 -7.065 -2.362 1.00 93.69 81 VAL A O 1
ATOM 617 N N . ARG A 1 82 ? -3.253 -8.800 -3.750 1.00 94.94 82 ARG A N 1
ATOM 618 C CA . ARG A 1 82 ? -2.280 -9.681 -3.080 1.00 94.94 82 ARG A CA 1
ATOM 619 C C . ARG A 1 82 ? -0.874 -9.082 -2.990 1.00 94.94 82 ARG A C 1
ATOM 621 O O . ARG A 1 82 ? -0.137 -9.378 -2.057 1.00 94.94 82 ARG A O 1
ATOM 628 N N . LEU A 1 83 ? -0.488 -8.282 -3.982 1.00 96.19 83 LEU A N 1
ATOM 629 C CA . LEU A 1 83 ? 0.802 -7.591 -4.031 1.00 96.19 83 LEU A CA 1
ATOM 630 C C . LEU A 1 83 ? 0.785 -6.233 -3.311 1.00 96.19 83 LEU A C 1
ATOM 632 O O . LEU A 1 83 ? 1.810 -5.554 -3.306 1.00 96.19 83 LEU A O 1
ATOM 636 N N . ASN A 1 84 ? -0.349 -5.832 -2.728 1.00 94.25 84 ASN A N 1
ATOM 637 C CA . ASN A 1 84 ? -0.586 -4.522 -2.119 1.00 94.25 84 ASN A CA 1
ATOM 638 C C . ASN A 1 84 ? -0.418 -3.328 -3.087 1.00 94.25 84 ASN A C 1
ATOM 640 O O . ASN A 1 84 ? -0.163 -2.191 -2.683 1.00 94.25 84 ASN A O 1
ATOM 644 N N . VAL A 1 85 ? -0.570 -3.567 -4.395 1.00 95.25 85 VAL A N 1
ATOM 645 C CA . VAL A 1 85 ? -0.608 -2.503 -5.413 1.00 95.25 85 VAL A CA 1
ATOM 646 C C . VAL A 1 85 ? -1.940 -1.763 -5.334 1.00 95.25 85 VAL A C 1
ATOM 648 O O . VAL A 1 85 ? -1.961 -0.535 -5.370 1.00 95.25 85 VAL A O 1
ATOM 651 N N . VAL A 1 86 ? -3.038 -2.502 -5.170 1.00 94.75 86 VAL A N 1
ATOM 652 C CA . VAL A 1 86 ? -4.385 -1.963 -4.942 1.00 94.75 86 VAL A CA 1
ATOM 653 C C . VAL A 1 86 ? -4.728 -2.132 -3.470 1.00 94.75 86 VAL A C 1
ATOM 655 O O . VAL A 1 86 ? -4.711 -3.250 -2.965 1.00 94.75 86 VAL A O 1
ATOM 658 N N . THR A 1 87 ? -5.084 -1.034 -2.808 1.00 90.56 87 THR A N 1
ATOM 659 C CA . THR A 1 87 ? -5.515 -1.035 -1.401 1.00 90.56 87 THR A CA 1
ATOM 660 C C . THR A 1 87 ? -7.039 -0.981 -1.257 1.00 90.56 87 THR A C 1
ATOM 662 O O . THR A 1 87 ? -7.574 -1.060 -0.161 1.00 90.56 87 THR A O 1
ATOM 665 N N . GLY A 1 88 ? -7.778 -0.817 -2.361 1.00 86.25 88 GLY A N 1
ATOM 666 C CA . GLY A 1 88 ? -9.244 -0.760 -2.328 1.00 86.25 88 GLY A CA 1
ATOM 667 C C . GLY A 1 88 ? -9.793 0.509 -1.673 1.00 86.25 88 GLY A C 1
ATOM 668 O O . GLY A 1 88 ? -10.947 0.535 -1.260 1.00 86.25 88 GLY A O 1
ATOM 669 N N . GLY A 1 89 ? -8.974 1.560 -1.570 1.00 85.06 89 GLY A N 1
ATOM 670 C CA . GLY A 1 89 ? -9.384 2.820 -0.955 1.00 85.06 89 GLY A CA 1
ATOM 671 C C . GLY A 1 89 ? -9.352 2.806 0.573 1.00 85.06 89 GLY A C 1
ATOM 672 O O . GLY A 1 89 ? -9.906 3.709 1.194 1.00 85.06 89 GLY A O 1
ATOM 673 N N . ILE A 1 90 ? -8.699 1.814 1.179 1.00 86.81 90 ILE A N 1
ATOM 674 C CA . ILE A 1 90 ? -8.529 1.703 2.625 1.00 86.81 90 ILE A CA 1
ATOM 675 C C . ILE A 1 90 ? -7.121 1.203 2.947 1.00 86.81 90 ILE A C 1
ATOM 677 O O . ILE A 1 90 ? -6.578 0.389 2.208 1.00 86.81 90 ILE A O 1
ATOM 681 N N . THR A 1 91 ? -6.492 1.713 4.001 1.00 86.25 91 THR A N 1
ATOM 682 C CA . THR A 1 91 ? -5.216 1.163 4.478 1.00 86.25 91 THR A CA 1
ATOM 683 C C . THR A 1 91 ? -5.455 0.063 5.504 1.00 86.25 91 THR A C 1
ATOM 685 O O . THR A 1 91 ? -6.510 0.011 6.146 1.00 86.25 91 THR A O 1
ATOM 688 N N . ASP A 1 92 ? -4.434 -0.765 5.718 1.00 84.81 92 ASP A N 1
ATOM 689 C CA . ASP A 1 92 ? -4.366 -1.616 6.902 1.00 84.81 92 ASP A CA 1
ATOM 690 C C . ASP A 1 92 ? -4.471 -0.775 8.182 1.00 84.81 92 ASP A C 1
ATOM 692 O O . ASP A 1 92 ? -4.204 0.435 8.189 1.00 84.81 92 ASP A O 1
ATOM 696 N N . VAL A 1 93 ? -4.895 -1.426 9.266 1.00 88.94 93 VAL A N 1
ATOM 697 C CA . VAL A 1 93 ? -4.987 -0.792 10.582 1.00 88.94 93 VAL A CA 1
ATOM 698 C C . VAL A 1 93 ? -3.615 -0.809 11.241 1.00 88.94 93 VAL A C 1
ATOM 700 O O . VAL A 1 93 ? -3.057 -1.881 11.475 1.00 88.94 93 VAL A O 1
ATOM 703 N N . ASP A 1 94 ? -3.110 0.370 11.594 1.00 90.69 94 ASP A N 1
ATOM 704 C CA . ASP A 1 94 ? -1.939 0.512 12.452 1.00 90.69 94 ASP A CA 1
ATOM 705 C C . ASP A 1 94 ? -2.371 0.529 13.923 1.00 90.69 94 ASP A C 1
ATOM 707 O O . ASP A 1 94 ? -3.165 1.376 14.349 1.00 90.69 94 ASP A O 1
ATOM 711 N N . TRP A 1 95 ? -1.864 -0.429 14.699 1.00 92.81 95 TRP A N 1
ATOM 712 C CA . TRP A 1 95 ? -2.172 -0.588 16.117 1.00 92.81 95 TRP A CA 1
ATOM 713 C C . TRP A 1 95 ? -0.992 -0.142 16.969 1.00 92.81 95 TRP A C 1
ATOM 715 O O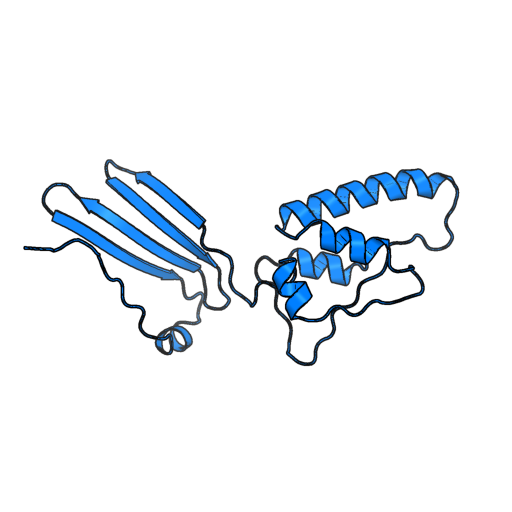 . TRP A 1 95 ? 0.101 -0.700 16.905 1.00 92.81 95 TRP A O 1
ATOM 725 N N . THR A 1 96 ? -1.233 0.837 17.837 1.00 93.00 96 THR A N 1
ATOM 726 C CA . THR A 1 96 ? -0.202 1.408 18.709 1.00 93.00 96 THR A CA 1
ATOM 727 C C . THR A 1 96 ? -0.675 1.489 20.154 1.00 93.00 96 THR A C 1
ATOM 729 O O . THR A 1 96 ? -1.847 1.748 20.428 1.00 93.00 96 THR A O 1
ATOM 732 N N . VAL A 1 97 ? 0.253 1.313 21.095 1.00 92.50 97 VAL A N 1
ATOM 733 C CA . VAL A 1 97 ? 0.035 1.647 22.507 1.00 92.50 97 VAL A CA 1
ATOM 734 C C . VAL A 1 97 ? 0.513 3.075 22.732 1.00 92.50 97 VAL A C 1
ATOM 736 O O . VAL A 1 97 ? 1.640 3.428 22.389 1.00 92.50 97 VAL A O 1
ATOM 739 N N . GLN A 1 98 ? -0.348 3.907 23.299 1.00 91.69 98 GLN A N 1
ATOM 740 C CA . GLN A 1 98 ? -0.091 5.318 23.547 1.00 91.69 98 GLN A CA 1
ATOM 741 C C . GLN A 1 98 ? -0.092 5.577 25.052 1.00 91.69 98 GLN A C 1
ATOM 743 O O . GLN A 1 98 ? -1.004 5.150 25.757 1.00 91.69 98 GLN A O 1
ATOM 748 N N . ALA A 1 99 ? 0.902 6.322 25.533 1.00 88.06 99 ALA A N 1
ATOM 749 C CA . ALA A 1 99 ? 0.945 6.848 26.892 1.00 88.06 99 ALA A CA 1
ATOM 750 C C . ALA A 1 99 ? 1.020 8.376 26.816 1.00 88.06 99 ALA A C 1
ATOM 752 O O . ALA A 1 99 ? 2.044 8.936 26.420 1.00 88.06 99 ALA A O 1
ATOM 753 N N . ARG A 1 100 ? -0.073 9.070 27.147 1.00 84.12 100 ARG A N 1
ATOM 754 C CA . ARG A 1 100 ? -0.120 10.542 27.145 1.00 84.12 100 ARG A CA 1
ATOM 755 C C . ARG A 1 100 ? -0.794 11.048 28.407 1.00 84.12 100 ARG A C 1
ATOM 757 O O . ARG A 1 100 ? -1.864 10.574 28.764 1.00 84.12 100 ARG A O 1
ATOM 764 N N . SER A 1 101 ? -0.161 12.013 29.072 1.00 83.62 101 SER A N 1
ATOM 765 C CA . SER A 1 101 ? -0.704 12.669 30.272 1.00 83.62 101 SER A CA 1
ATOM 766 C C . SER A 1 101 ? -1.141 11.690 31.375 1.00 83.62 101 SER A C 1
ATOM 768 O O . SER A 1 101 ? -2.147 11.909 32.039 1.00 83.62 101 SER A O 1
ATOM 770 N N . GLY A 1 102 ? -0.403 10.586 31.551 1.00 76.81 102 GLY A N 1
ATOM 771 C CA . GLY A 1 102 ? -0.714 9.552 32.548 1.00 76.81 102 GLY A CA 1
ATOM 772 C C . GLY A 1 102 ? -1.812 8.560 32.147 1.00 76.81 102 GLY A C 1
ATOM 773 O O . GLY A 1 102 ? -2.137 7.681 32.939 1.00 76.81 102 GLY A O 1
ATOM 774 N N . VAL A 1 103 ? -2.352 8.659 30.929 1.00 80.25 103 VAL A N 1
ATOM 775 C CA . VAL A 1 103 ? -3.353 7.734 30.384 1.00 80.25 103 VAL A CA 1
ATOM 776 C C . VAL A 1 103 ? -2.690 6.773 29.403 1.00 80.25 103 VAL A C 1
ATOM 778 O O . VAL A 1 103 ? -1.998 7.210 28.478 1.00 80.25 103 VAL A O 1
ATOM 781 N N . LEU A 1 104 ? -2.920 5.472 29.600 1.00 86.81 104 LEU A N 1
ATOM 782 C CA . LEU A 1 104 ? -2.511 4.406 28.688 1.00 86.81 104 LEU A CA 1
ATOM 783 C C . LEU A 1 104 ? -3.718 3.960 27.860 1.00 86.81 104 LEU A C 1
ATOM 785 O O . LEU A 1 104 ? -4.783 3.675 28.412 1.00 86.81 104 LEU A O 1
ATOM 789 N N . TYR A 1 105 ? -3.553 3.890 26.544 1.00 90.25 105 TYR A N 1
ATOM 790 C CA . TYR A 1 105 ? -4.601 3.408 25.654 1.00 90.25 105 TYR A CA 1
ATOM 791 C C . TYR A 1 105 ? -4.035 2.706 24.427 1.00 90.25 105 TYR A C 1
ATOM 793 O O . TYR A 1 105 ? -2.923 2.990 23.979 1.00 90.25 105 TYR A O 1
ATOM 801 N N . VAL A 1 106 ? -4.822 1.789 23.877 1.00 92.38 106 VAL A N 1
ATOM 802 C CA . VAL A 1 106 ? -4.557 1.172 22.577 1.00 92.38 106 VAL A CA 1
ATOM 803 C C . VAL A 1 106 ? -5.289 1.987 21.525 1.00 92.38 106 VAL A C 1
ATOM 805 O O . VAL A 1 106 ? -6.448 2.352 21.721 1.00 92.38 106 VAL A O 1
ATOM 808 N N . ARG A 1 107 ? -4.618 2.284 20.415 1.00 92.62 107 ARG A N 1
ATOM 809 C CA . ARG A 1 107 ? -5.164 3.044 19.297 1.00 92.62 107 ARG A CA 1
ATOM 810 C C . ARG A 1 107 ? -4.991 2.260 18.007 1.00 92.62 107 ARG A C 1
ATOM 812 O O . ARG A 1 107 ? -3.856 1.984 17.627 1.00 92.62 107 ARG A O 1
ATOM 819 N N . GLY A 1 108 ? -6.102 1.969 17.343 1.00 92.75 108 GLY A N 1
ATOM 820 C CA . GLY A 1 108 ? -6.128 1.517 15.957 1.00 92.75 108 GLY A CA 1
ATOM 821 C C . GLY A 1 108 ? -6.441 2.701 15.054 1.00 92.75 108 GLY A C 1
ATOM 822 O O . GLY A 1 108 ? -7.408 3.421 15.314 1.00 92.75 108 GLY A O 1
ATOM 823 N N . GLU A 1 109 ? -5.641 2.932 14.020 1.00 92.50 109 GLU A N 1
ATOM 824 C CA . GLU A 1 109 ? -5.934 3.954 13.017 1.00 92.50 109 GLU A CA 1
ATOM 825 C C . GLU A 1 109 ? -5.736 3.446 11.592 1.00 92.50 109 GLU A C 1
ATOM 827 O O . GLU A 1 109 ? -4.883 2.603 11.325 1.00 92.50 109 GLU A O 1
ATOM 832 N N . ARG A 1 110 ? -6.566 3.944 10.677 1.00 89.56 110 ARG A N 1
ATOM 833 C CA . ARG A 1 110 ? -6.454 3.685 9.239 1.00 89.56 110 ARG A CA 1
ATOM 834 C C . ARG A 1 110 ? -6.990 4.864 8.446 1.00 89.56 110 ARG A C 1
ATOM 836 O O . ARG A 1 110 ? -7.876 5.584 8.917 1.00 89.56 110 ARG A O 1
ATOM 843 N N . ASP A 1 111 ? -6.518 4.995 7.218 1.00 88.56 111 ASP A N 1
ATOM 844 C CA . ASP A 1 111 ? -7.096 5.918 6.253 1.00 88.56 111 ASP A CA 1
ATOM 845 C C . ASP A 1 111 ? -8.071 5.189 5.339 1.00 88.56 111 ASP A C 1
ATOM 847 O O . ASP A 1 111 ? -7.892 4.016 5.002 1.00 88.56 111 ASP A O 1
ATOM 851 N N . SER A 1 112 ? -9.103 5.905 4.913 1.00 87.38 112 SER A N 1
ATOM 852 C CA . SER A 1 112 ? -10.004 5.453 3.866 1.00 87.38 112 SER A CA 1
ATOM 853 C C . SER A 1 112 ? -10.414 6.607 2.956 1.00 87.38 112 SER A C 1
ATOM 855 O O . SER A 1 112 ? -10.168 7.777 3.252 1.00 87.38 112 SER A O 1
ATOM 857 N N . LEU A 1 113 ? -11.107 6.289 1.862 1.00 83.94 113 LEU A N 1
ATOM 858 C CA . LEU A 1 113 ? -11.748 7.295 1.008 1.00 83.94 113 LEU A CA 1
ATOM 859 C C . 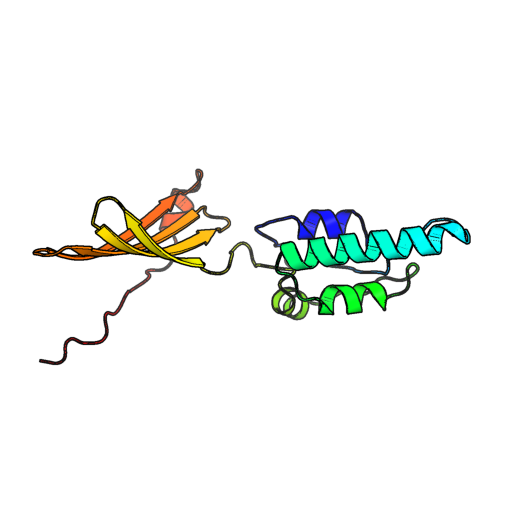LEU A 1 113 ? -12.788 8.146 1.750 1.00 83.94 113 LEU A C 1
ATOM 861 O O . LEU A 1 113 ? -13.167 9.200 1.247 1.00 83.94 113 LEU A O 1
ATOM 865 N N . HIS A 1 114 ? -13.239 7.707 2.924 1.00 82.44 114 HIS A N 1
ATOM 866 C CA . HIS A 1 114 ? -14.217 8.401 3.761 1.00 82.44 114 HIS A CA 1
ATOM 867 C C . HIS A 1 114 ? -13.571 9.156 4.930 1.00 82.44 114 HIS A C 1
ATOM 869 O O . HIS A 1 114 ? -14.273 9.653 5.809 1.00 82.44 114 HIS A O 1
ATOM 875 N N . GLY A 1 115 ? -12.240 9.275 4.913 1.00 83.25 115 GLY A N 1
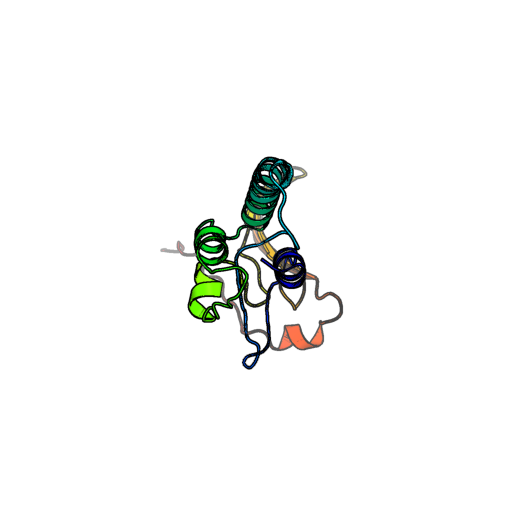ATOM 876 C CA . GLY A 1 115 ? -11.470 10.048 5.873 1.00 83.25 115 GLY A CA 1
ATOM 877 C C . GLY A 1 115 ? -10.604 9.190 6.790 1.00 83.25 115 GLY A C 1
ATOM 878 O O . GLY A 1 115 ? -10.298 8.033 6.483 1.00 83.25 115 GLY A O 1
ATOM 879 N N . GLN A 1 116 ? -10.184 9.770 7.915 1.00 83.81 116 GLN A N 1
ATOM 880 C CA . GLN A 1 116 ? -9.307 9.098 8.879 1.00 83.81 116 GLN A CA 1
ATOM 881 C C . GLN A 1 116 ? -10.125 8.476 10.000 1.00 83.81 116 GLN A C 1
ATOM 883 O O . GLN A 1 116 ? -10.930 9.147 10.647 1.00 83.81 116 GLN A O 1
ATOM 888 N N . HIS A 1 117 ? -9.920 7.184 10.229 1.00 87.75 117 HIS A N 1
ATOM 889 C CA . HIS A 1 117 ? -10.677 6.414 11.205 1.00 87.75 117 HIS A CA 1
ATOM 890 C C . HIS A 1 117 ? -9.748 6.051 12.353 1.00 87.75 117 HIS A C 1
ATOM 892 O O . HIS A 1 117 ? -8.667 5.501 12.135 1.00 87.75 117 HIS A O 1
ATOM 898 N N . LYS A 1 118 ? -10.183 6.332 13.579 1.00 88.88 118 LYS A N 1
ATOM 899 C CA . LYS A 1 118 ? -9.429 6.057 14.797 1.00 88.88 118 LYS A CA 1
ATOM 900 C C . LYS A 1 118 ? -10.328 5.422 15.840 1.00 88.88 118 LYS A C 1
ATOM 902 O O . LYS A 1 118 ? -11.374 5.969 16.171 1.00 88.88 118 LYS A O 1
ATOM 907 N N . ALA A 1 119 ? -9.892 4.301 16.390 1.00 90.19 119 ALA A N 1
ATOM 908 C CA . ALA A 1 119 ? -10.514 3.648 17.530 1.00 90.19 119 ALA A CA 1
ATOM 909 C C . ALA A 1 119 ? -9.528 3.646 18.699 1.00 90.19 119 ALA A C 1
ATOM 911 O O . ALA A 1 119 ? -8.341 3.375 18.512 1.00 90.19 119 ALA A O 1
ATOM 912 N N . MET A 1 120 ? -10.006 3.961 19.899 1.00 90.25 120 MET A N 1
ATOM 913 C CA . MET A 1 120 ? -9.207 3.999 21.118 1.00 90.25 120 MET A CA 1
ATOM 914 C C . MET A 1 120 ? -9.889 3.191 22.216 1.00 90.25 120 MET A C 1
ATOM 916 O O . MET A 1 120 ? -11.058 3.423 22.518 1.00 90.25 120 MET A O 1
ATOM 920 N N . LEU A 1 121 ? -9.137 2.279 22.829 1.00 90.62 121 LEU A N 1
ATOM 921 C CA . LEU A 1 121 ? -9.521 1.584 24.053 1.00 90.62 121 LEU A CA 1
ATOM 922 C C . LEU A 1 121 ? -8.649 2.108 25.190 1.00 90.62 121 LEU A C 1
ATOM 924 O O . LEU A 1 121 ? -7.436 1.886 25.214 1.00 90.62 121 LEU A O 1
ATOM 928 N N . VAL A 1 122 ? -9.274 2.833 26.107 1.00 88.81 122 VAL A N 1
ATOM 929 C CA . VAL A 1 122 ? -8.623 3.501 27.231 1.00 88.81 122 VAL A CA 1
ATOM 930 C C . VAL A 1 122 ? -8.975 2.762 28.514 1.00 88.81 122 VAL A C 1
ATOM 932 O O . VAL A 1 122 ? -10.129 2.388 28.705 1.00 88.81 122 VAL A O 1
ATOM 935 N N . TYR A 1 123 ? -8.006 2.596 29.413 1.00 83.75 123 TYR A N 1
ATOM 936 C CA . TYR A 1 123 ? -8.282 2.204 30.793 1.00 83.75 123 TYR A CA 1
ATOM 937 C C . TYR A 1 123 ? -8.009 3.383 31.726 1.00 83.75 123 TYR A C 1
ATOM 939 O O . TYR A 1 123 ? -6.884 3.887 31.796 1.00 83.75 123 TYR A O 1
ATOM 947 N N . ALA A 1 124 ? -9.037 3.813 32.452 1.00 79.12 124 ALA A N 1
ATOM 948 C CA . ALA A 1 124 ? -8.949 4.865 33.453 1.00 79.12 124 ALA A CA 1
ATOM 949 C C . ALA A 1 124 ? -9.195 4.268 34.843 1.00 79.12 124 ALA A C 1
ATOM 951 O O . ALA A 1 124 ? -10.216 3.633 35.113 1.00 79.12 124 ALA A O 1
ATOM 952 N N . LYS A 1 125 ? -8.235 4.452 35.754 1.00 77.69 125 LYS A N 1
ATOM 953 C CA . LYS A 1 125 ? -8.341 3.932 37.121 1.00 77.69 125 LYS A CA 1
ATOM 954 C C . LYS A 1 125 ? -9.515 4.605 37.840 1.00 77.69 125 LYS A C 1
ATOM 956 O O . LYS A 1 125 ? -9.466 5.805 38.075 1.00 77.69 125 LYS A O 1
ATOM 961 N N . GLY A 1 126 ? -10.507 3.815 38.245 1.00 81.69 126 GLY A N 1
ATOM 962 C CA . GLY A 1 126 ? -11.733 4.294 38.898 1.00 81.69 126 GLY A CA 1
ATOM 963 C C . GLY A 1 126 ? -12.949 4.324 37.969 1.00 81.69 126 GLY A C 1
ATOM 964 O O . GLY A 1 126 ? -14.053 4.095 38.449 1.00 81.69 126 GLY A O 1
ATOM 965 N N . ASP A 1 127 ? -12.730 4.483 36.660 1.00 79.56 127 ASP A N 1
ATOM 966 C CA . ASP A 1 127 ? -13.795 4.584 35.649 1.00 79.56 127 ASP A CA 1
ATOM 967 C C . ASP A 1 127 ? -13.889 3.340 34.742 1.00 79.56 127 ASP A C 1
ATOM 969 O O . ASP A 1 127 ? -14.888 3.137 34.058 1.00 79.56 127 ASP A O 1
ATOM 973 N N . GLY A 1 128 ? -12.865 2.479 34.745 1.00 81.75 128 GLY A N 1
ATOM 974 C CA . GLY A 1 128 ? -12.838 1.238 33.970 1.00 81.75 128 GLY A CA 1
ATOM 975 C C . GLY A 1 128 ? -12.382 1.438 32.522 1.00 81.75 128 GLY A C 1
ATOM 976 O O . GLY A 1 128 ? -11.500 2.254 32.241 1.00 81.75 128 GLY A O 1
ATOM 977 N N . PHE A 1 129 ? -12.935 0.638 31.606 1.00 82.88 129 PHE A N 1
ATOM 978 C CA . PHE A 1 129 ? -12.636 0.724 30.176 1.00 82.88 129 PHE A CA 1
ATOM 979 C C . PHE A 1 129 ? -13.556 1.720 29.472 1.00 82.88 129 PHE A C 1
ATOM 981 O O . PHE A 1 129 ? -14.770 1.708 29.656 1.00 82.88 129 PHE A O 1
ATOM 988 N N . LEU A 1 130 ? -12.966 2.535 28.605 1.00 85.12 130 LEU A N 1
ATOM 989 C CA . LEU A 1 130 ? -13.664 3.468 27.733 1.00 85.12 130 LEU A CA 1
ATOM 990 C C . LEU A 1 130 ? -13.302 3.142 26.287 1.00 85.12 130 LEU A C 1
ATOM 992 O O . LEU A 1 130 ? -12.122 3.039 25.943 1.00 85.12 130 LEU A O 1
ATOM 996 N N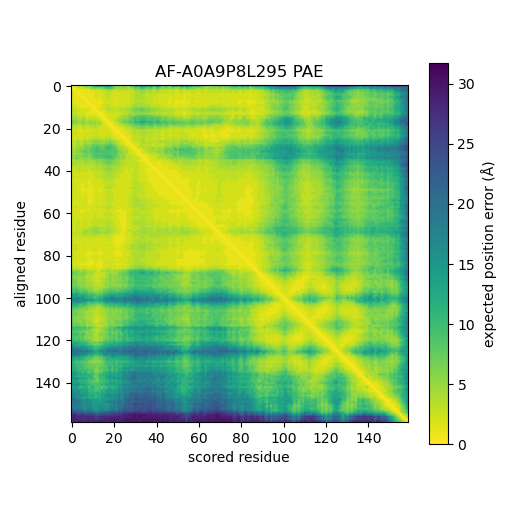 . PHE A 1 131 ? -14.317 3.018 25.437 1.00 86.25 131 PHE A N 1
ATOM 997 C CA . PHE A 1 131 ? -14.137 2.923 23.995 1.00 86.25 131 PHE A CA 1
ATOM 998 C C . PHE A 1 131 ? -14.499 4.254 23.339 1.00 86.25 131 PHE A C 1
ATOM 1000 O O . PHE A 1 131 ? -15.549 4.833 23.620 1.00 86.25 131 PHE A O 1
ATOM 1007 N N . HIS A 1 132 ? -13.634 4.739 22.454 1.00 86.06 132 HIS A N 1
ATOM 1008 C CA . HIS A 1 132 ? -13.872 5.961 21.701 1.00 86.06 132 HIS A CA 1
ATOM 1009 C C . HIS A 1 132 ? -13.525 5.760 20.228 1.00 86.06 132 HIS A C 1
ATOM 1011 O O . HIS A 1 132 ? -12.407 5.364 19.900 1.00 86.06 132 HIS A O 1
ATOM 1017 N N . ALA A 1 133 ? -14.470 6.068 19.342 1.00 86.12 133 ALA A N 1
ATOM 1018 C CA . ALA A 1 133 ? -14.261 6.079 17.901 1.00 86.12 133 ALA A CA 1
ATOM 1019 C C . ALA A 1 133 ? -14.344 7.515 17.377 1.00 86.12 133 ALA A C 1
ATOM 1021 O O . ALA A 1 133 ? -15.301 8.235 17.657 1.00 86.12 133 ALA A O 1
ATOM 1022 N N . VAL A 1 134 ? -13.338 7.917 16.608 1.00 85.50 134 VAL A N 1
ATOM 1023 C CA . VAL A 1 134 ? -13.272 9.209 15.926 1.00 85.50 134 VAL A CA 1
ATOM 1024 C C . VAL A 1 134 ? -13.167 8.943 14.439 1.00 85.50 134 VAL A C 1
ATOM 1026 O O . VAL A 1 134 ? -12.295 8.191 13.999 1.00 85.50 134 VAL A O 1
ATOM 1029 N N . ILE A 1 135 ? -14.041 9.581 13.669 1.00 81.69 135 ILE A N 1
ATOM 1030 C CA . ILE A 1 135 ? -13.962 9.582 12.215 1.00 81.69 135 ILE A CA 1
ATOM 1031 C C . ILE A 1 135 ? -13.836 11.033 11.768 1.00 81.69 135 ILE A C 1
ATOM 1033 O O . ILE A 1 135 ? -14.752 11.836 11.947 1.00 81.69 135 ILE A O 1
ATOM 1037 N N . GLU A 1 136 ? -12.686 11.379 11.204 1.00 84.31 136 GLU A N 1
ATOM 1038 C CA . GLU A 1 136 ? -12.502 12.663 10.542 1.00 84.31 136 GLU A CA 1
ATOM 1039 C C . GLU A 1 136 ? -13.010 12.547 9.107 1.00 84.31 136 GLU A C 1
ATOM 1041 O O . GLU A 1 136 ? -12.298 12.077 8.226 1.00 84.31 136 GLU A O 1
ATOM 1046 N N . ALA A 1 137 ? -14.250 12.981 8.884 1.00 79.25 137 ALA A N 1
ATOM 1047 C CA . ALA A 1 137 ? -14.987 12.759 7.640 1.00 79.25 137 ALA A CA 1
ATOM 1048 C C . ALA A 1 137 ? -14.438 13.480 6.398 1.00 79.25 137 ALA A C 1
ATOM 1050 O O . ALA A 1 137 ? -14.897 13.214 5.293 1.00 79.25 137 ALA A O 1
ATOM 1051 N N . GLN A 1 138 ? -13.544 14.461 6.562 1.00 81.56 138 GLN A N 1
ATOM 1052 C CA . GLN A 1 138 ? -13.006 15.285 5.464 1.00 81.56 138 GLN A CA 1
ATOM 1053 C C . GLN A 1 138 ? -14.081 15.822 4.486 1.00 81.56 138 GLN A C 1
ATOM 1055 O O . GLN A 1 138 ? -13.868 15.880 3.277 1.00 81.56 138 GLN A O 1
ATOM 1060 N N . GLY A 1 139 ? -15.253 16.211 5.006 1.00 80.75 139 GLY A N 1
ATOM 1061 C CA . GLY A 1 139 ? -16.380 16.719 4.208 1.00 80.75 139 GLY A CA 1
ATOM 1062 C C . GLY A 1 139 ? -17.360 15.661 3.684 1.00 80.75 139 GLY A C 1
ATOM 1063 O O . GLY A 1 139 ? -18.270 16.018 2.946 1.00 80.75 139 GLY A O 1
ATOM 1064 N N . ARG A 1 140 ? -17.197 14.388 4.068 1.00 79.62 140 ARG A N 1
ATOM 1065 C CA . ARG A 1 140 ? -18.058 13.252 3.685 1.00 79.62 140 ARG A CA 1
ATOM 1066 C C . ARG A 1 140 ? -18.953 12.778 4.834 1.00 79.62 140 ARG A C 1
ATOM 1068 O O . ARG A 1 140 ? -19.058 11.585 5.116 1.00 79.62 140 ARG A O 1
ATOM 1075 N N . GLN A 1 141 ? -19.511 13.718 5.604 1.00 81.81 141 GLN A N 1
ATOM 1076 C CA . GLN A 1 141 ? -20.268 13.373 6.814 1.00 81.81 141 GLN A CA 1
ATOM 1077 C C . GLN A 1 141 ? -21.540 12.577 6.499 1.00 81.81 141 GLN A C 1
ATOM 1079 O O . GLN A 1 141 ? -21.937 11.742 7.306 1.00 81.81 141 GLN A O 1
ATOM 1084 N N . THR A 1 142 ? -22.180 12.837 5.355 1.00 81.44 142 THR A N 1
ATOM 1085 C CA . THR A 1 142 ? -23.426 12.169 4.961 1.00 81.44 142 THR A CA 1
ATOM 1086 C C . THR A 1 142 ? -23.178 10.715 4.585 1.00 81.44 142 THR A C 1
ATOM 1088 O O . THR A 1 142 ? -23.894 9.843 5.050 1.00 81.44 142 THR A O 1
ATOM 1091 N N . GLU A 1 143 ? -22.128 10.430 3.824 1.00 78.44 143 GLU A N 1
ATOM 1092 C CA . GLU A 1 143 ? -21.779 9.076 3.388 1.00 78.44 143 GLU A CA 1
ATOM 1093 C C . GLU A 1 143 ? -21.387 8.176 4.567 1.00 78.44 143 GLU A C 1
ATOM 1095 O O . GLU A 1 143 ? -21.608 6.970 4.537 1.00 78.44 143 GLU A O 1
ATOM 1100 N N . LEU A 1 144 ? -20.831 8.754 5.636 1.00 73.00 144 LEU A N 1
ATOM 1101 C CA . LEU A 1 144 ? -20.491 8.009 6.848 1.00 73.00 144 LEU A CA 1
ATOM 1102 C C . LEU A 1 144 ? -21.712 7.510 7.628 1.00 73.00 144 LEU A C 1
ATOM 1104 O O . LEU A 1 144 ? -21.573 6.553 8.386 1.00 73.00 144 LEU A O 1
ATOM 1108 N N . THR A 1 145 ? -22.894 8.117 7.471 1.00 78.12 145 THR A N 1
ATOM 1109 C CA . THR A 1 145 ? -24.103 7.636 8.167 1.00 78.12 145 THR A CA 1
ATOM 1110 C C . THR A 1 145 ? -24.660 6.352 7.554 1.00 78.12 145 THR A C 1
ATOM 1112 O O . THR A 1 145 ? -25.440 5.660 8.203 1.00 78.12 145 THR A O 1
ATOM 1115 N N . GLU A 1 146 ? -24.224 6.003 6.341 1.00 79.00 146 GLU A N 1
ATOM 1116 C CA . GLU A 1 146 ? -24.595 4.771 5.640 1.00 79.00 146 GLU A CA 1
ATOM 1117 C C . GLU A 1 146 ? -23.679 3.588 5.992 1.00 79.00 146 GLU A C 1
ATOM 1119 O O . GLU A 1 146 ? -23.896 2.468 5.525 1.00 79.00 146 GLU A O 1
ATOM 1124 N N . PHE A 1 147 ? -22.641 3.810 6.807 1.00 71.94 147 PHE A N 1
ATOM 1125 C CA . PHE A 1 147 ? -21.722 2.745 7.192 1.00 71.94 147 PHE A CA 1
ATOM 1126 C C . PHE A 1 147 ? -22.445 1.680 8.027 1.00 71.94 147 PHE A C 1
ATOM 1128 O O . PHE A 1 147 ? -23.266 2.013 8.886 1.00 71.94 147 PHE A O 1
ATOM 1135 N N . PRO A 1 148 ? -22.128 0.389 7.815 1.00 68.06 148 PRO A N 1
ATOM 1136 C CA . PRO A 1 148 ? -22.733 -0.681 8.588 1.00 68.06 148 PRO A CA 1
ATOM 1137 C C . PRO A 1 148 ? -22.393 -0.532 10.072 1.00 68.06 148 PRO A C 1
ATOM 1139 O O . PRO A 1 148 ? -21.301 -0.087 10.436 1.00 68.06 148 PRO A O 1
ATOM 1142 N N . LEU A 1 149 ? -23.332 -0.948 10.925 1.00 69.56 149 LEU A N 1
ATOM 1143 C CA . LEU A 1 149 ? -23.111 -1.030 12.363 1.00 69.56 149 LEU A CA 1
ATOM 1144 C C . LEU A 1 149 ? -21.884 -1.909 12.639 1.00 69.56 149 LEU A C 1
ATOM 1146 O O . LEU A 1 149 ? -21.796 -3.038 12.158 1.00 69.56 149 LEU A O 1
ATOM 1150 N N . VAL A 1 150 ? -20.948 -1.382 13.426 1.00 66.88 150 VAL A N 1
ATOM 1151 C CA . VAL A 1 150 ? -19.814 -2.144 13.950 1.00 66.88 150 VAL A CA 1
ATOM 1152 C C . VAL A 1 150 ? -20.059 -2.370 15.431 1.00 66.88 150 VAL A C 1
ATOM 1154 O O . VAL A 1 150 ? -20.107 -1.417 16.208 1.00 66.88 150 VAL A O 1
ATOM 1157 N N . GLU A 1 151 ? -20.207 -3.632 15.812 1.00 65.06 151 GLU A N 1
ATOM 1158 C CA . GLU A 1 151 ? -20.340 -4.046 17.204 1.00 65.06 151 GLU A CA 1
ATOM 1159 C C . GLU A 1 151 ? -18.980 -4.498 17.740 1.00 65.06 151 GLU A C 1
ATOM 1161 O O . GLU A 1 151 ? -18.223 -5.201 17.068 1.00 65.06 151 GLU A O 1
ATOM 1166 N N . LEU A 1 152 ? -18.658 -4.067 18.958 1.00 67.31 152 LEU A N 1
ATOM 1167 C CA . LEU A 1 152 ? -17.473 -4.496 19.689 1.00 67.31 152 LEU A CA 1
ATOM 1168 C C . LEU A 1 152 ? -17.919 -5.380 20.841 1.00 67.31 152 LEU A C 1
ATOM 1170 O O . LEU A 1 152 ? -18.601 -4.918 21.755 1.00 67.31 152 LEU A O 1
ATOM 1174 N N . PHE A 1 153 ? -17.502 -6.638 20.793 1.00 64.19 153 PHE A N 1
ATOM 1175 C CA . PHE A 1 153 ? -17.722 -7.598 21.862 1.00 64.19 153 PHE A CA 1
ATOM 1176 C C . PHE A 1 153 ? -16.455 -7.681 22.711 1.00 64.19 153 PHE A C 1
ATOM 1178 O O . PHE A 1 153 ? -15.354 -7.873 22.193 1.00 64.19 153 PHE A O 1
ATOM 1185 N N . LEU A 1 154 ? -16.606 -7.473 24.018 1.00 65.69 154 LEU A N 1
ATOM 1186 C CA . LEU A 1 154 ? -15.549 -7.709 24.993 1.00 65.69 154 LEU A CA 1
ATOM 1187 C C . LEU A 1 154 ? -15.739 -9.123 25.539 1.00 65.69 154 LEU A C 1
ATOM 1189 O O . LEU A 1 154 ? -16.602 -9.347 26.386 1.00 65.69 154 LEU A O 1
ATOM 1193 N N . ASP A 1 155 ? -14.945 -10.068 25.046 1.00 63.91 155 ASP A N 1
ATOM 1194 C CA . ASP A 1 155 ? -14.952 -11.435 25.564 1.00 63.91 155 ASP A CA 1
ATOM 1195 C C . ASP A 1 155 ? -14.306 -11.458 26.959 1.00 63.91 155 ASP A C 1
ATOM 1197 O O . ASP A 1 155 ? -13.153 -11.049 27.123 1.00 63.91 155 ASP A O 1
ATOM 1201 N N . GLY A 1 156 ? -15.051 -11.917 27.975 1.00 53.53 156 GLY A N 1
ATOM 1202 C CA . GLY A 1 156 ? -14.513 -12.125 29.328 1.00 53.53 156 GLY A CA 1
ATOM 1203 C C . GLY A 1 156 ? -15.407 -11.765 30.521 1.00 53.53 156 GLY A C 1
ATOM 1204 O O . GLY A 1 156 ? -14.876 -11.578 31.611 1.00 53.53 156 GLY A O 1
ATOM 1205 N N . TRP A 1 157 ? -16.729 -11.656 30.365 1.00 48.84 157 TRP A N 1
ATOM 1206 C CA . TRP A 1 157 ? -17.661 -11.577 31.504 1.00 48.84 157 TRP A CA 1
ATOM 1207 C C . TRP A 1 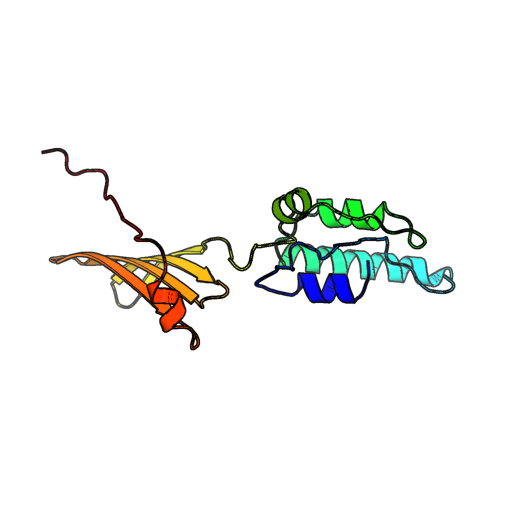157 ? -18.369 -12.920 31.705 1.00 48.84 157 TRP A C 1
ATOM 1209 O O . TRP A 1 157 ? -19.577 -13.035 31.514 1.00 48.84 157 TRP A O 1
ATOM 1219 N N . ASP A 1 158 ? -17.600 -13.938 32.086 1.00 47.31 158 ASP A N 1
ATOM 1220 C CA . ASP A 1 158 ? -18.166 -15.125 32.722 1.00 47.31 158 ASP A CA 1
ATOM 1221 C C . ASP A 1 158 ? -18.328 -14.813 34.220 1.00 47.31 158 ASP A C 1
ATOM 1223 O O . ASP A 1 158 ? -17.346 -14.523 34.908 1.00 47.31 158 ASP A O 1
ATOM 1227 N N . ASN A 1 159 ? -19.582 -14.799 34.689 1.00 44.38 159 ASN A N 1
ATOM 1228 C CA . ASN A 1 159 ? -19.949 -14.732 36.112 1.00 44.38 159 ASN A CA 1
ATOM 1229 C C . ASN A 1 159 ? -19.637 -16.047 36.834 1.00 44.38 159 ASN A C 1
ATOM 1231 O O . ASN A 1 159 ? -19.930 -17.114 36.248 1.00 44.38 159 ASN A O 1
#

Foldseek 3Di:
DDPVLLVQLPDLAHDDDPPDWDKAAADDDDPDDPVVVVVSVVVLVVVQVSNVVSVFASVVVVVRNPHHPVGIDTDDPVVCVVRVSHPPQKDDWDWDWDADPNWTWIKTWMAGPQAIKIWIWTQDVPPGIDIDIDGPRVPVPPVVVPDDDDDDDDPDPDD

Secondary structure (DSSP, 8-state):
--HHHHHHHT-SS----TT--EEE-----SS--THHHHHHHHHHHHHHHHHHHTT--THHHHHHHHS-TT--EEE-HHHHHHTTS--TTBPPPEEEEEEETTEEEEEEEEEETTEEEEEEEEEETTTEEEEEEEEE-TT-TTGGGGSPP----------

Sequence (159 aa):
MSAATLMYLGGRLRYFDADAQFGVHQFSFKNPKPEHVGQSQILSAKIAGYVADMGISPAFLEISSSTSSSDIKLIDKDTLVRLNVVTGGITDVDWTVQARSGVLYVRGERDSLHGQHKAMLVYAKGDGFLFHAVIEAQGRQTELTEFPLVELFLDGWDN

Mean predicted aligned error: 7.61 Å

Solvent-accessible surface area (backbone atoms only — not comparable to full-atom values): 9422 Å² total; per-residue (Å²): 64,55,72,67,56,56,57,51,53,70,40,84,58,17,70,79,59,92,89,62,82,52,69,37,14,20,67,75,70,85,83,76,52,81,74,47,55,63,52,47,54,56,48,51,52,52,51,50,50,52,40,48,76,57,64,26,41,68,66,56,54,54,58,20,61,72,25,53,67,92,46,73,47,74,56,58,69,69,58,32,41,77,31,42,61,34,44,76,32,34,48,74,74,48,76,44,81,45,80,55,99,92,41,50,30,42,35,40,35,31,49,39,84,62,27,44,39,36,40,34,46,34,56,43,92,94,75,46,77,46,80,49,78,48,72,49,31,85,87,37,64,72,68,58,72,72,56,76,90,81,84,85,83,79,89,82,84,80,131

pLDDT: mean 87.25, std 9.68, range [44.38, 97.0]

Radius of gyration: 21.95 Å; Cα contacts (8 Å, |Δi|>4): 209; chains: 1; bounding box: 52×32×66 Å